Protein AF-A0A9D8P2P9-F1 (afdb_monomer)

Radius of gyration: 16.68 Å; Cα contacts (8 Å, |Δi|>4): 54; chains: 1; bounding box: 43×27×41 Å

Secondary structure (DSSP, 8-state):
---HHHHHHHSSS----SSSPEEEPPPPTTT-PPPEEETTT----SHHHHT-TT----PPP-------GGGG--

Solvent-accessible surface area (backbone atoms only — not comparable to full-atom values): 5149 Å² total; per-residue (Å²): 140,74,57,71,74,59,45,31,67,69,39,97,66,64,59,81,62,81,86,58,72,73,48,69,39,72,62,36,93,90,74,63,49,65,54,75,48,52,64,95,77,53,80,82,78,50,58,71,30,78,68,36,92,80,62,74,46,76,81,80,90,75,92,74,88,77,86,49,76,80,76,64,78,118

Foldseek 3Di:
DDDPVVVQCPPPHRDPDPVFDKDWFQQQPPPRDIDIDGPVPDPLPQCCQVVDPRNRDGRDDDDDPDDDPVNVPD

Mean predicted aligned error: 6.05 Å

pLDDT: mean 89.67, std 6.76, range [54.81, 95.44]

Structure (mmCIF, N/CA/C/O backbone):
data_AF-A0A9D8P2P9-F1
#
_entry.id   AF-A0A9D8P2P9-F1
#
loop_
_atom_site.group_PDB
_atom_site.id
_atom_site.type_symbol
_atom_site.label_atom_id
_atom_site.label_alt_id
_atom_site.label_comp_id
_atom_site.label_asym_id
_atom_site.label_entity_id
_atom_site.label_seq_id
_atom_site.pdbx_PDB_ins_code
_atom_site.Cartn_x
_atom_site.Cartn_y
_atom_site.Cartn_z
_atom_site.occupancy
_atom_site.B_iso_or_equiv
_atom_site.auth_seq_id
_atom_site.auth_comp_id
_atom_site.auth_asym_id
_atom_site.auth_atom_id
_atom_site.pdbx_PDB_model_num
ATOM 1 N N . GLU A 1 1 ? -14.827 -5.759 8.734 1.00 54.81 1 GLU A N 1
ATOM 2 C CA . GLU A 1 1 ? -14.948 -7.123 9.274 1.00 54.81 1 GLU A CA 1
ATOM 3 C C . GLU A 1 1 ? -15.576 -7.999 8.204 1.00 54.81 1 GLU A C 1
ATOM 5 O O . GLU A 1 1 ? -16.336 -7.468 7.388 1.00 54.81 1 GLU A O 1
ATOM 10 N N . GLY A 1 2 ? -15.145 -9.253 8.150 1.00 75.00 2 GLY A N 1
ATOM 11 C CA . GLY A 1 2 ? -15.341 -10.187 7.039 1.00 75.00 2 GLY A CA 1
ATOM 12 C C . GLY A 1 2 ? -14.047 -10.969 6.806 1.00 75.00 2 GLY A C 1
ATOM 13 O O . GLY A 1 2 ? -12.964 -10.450 7.102 1.00 75.00 2 GLY A O 1
ATOM 14 N N . ASP A 1 3 ? -14.156 -12.209 6.339 1.00 89.88 3 ASP A N 1
ATOM 15 C CA . ASP A 1 3 ? -12.990 -12.972 5.893 1.00 89.88 3 ASP A CA 1
ATOM 16 C C . ASP A 1 3 ? -12.389 -12.352 4.614 1.00 89.88 3 ASP A C 1
ATOM 18 O O . ASP A 1 3 ? -12.925 -11.402 4.033 1.00 89.88 3 ASP A O 1
ATOM 22 N N . GLU A 1 4 ? -11.233 -12.849 4.176 1.00 90.12 4 GLU A N 1
ATOM 23 C CA . GLU A 1 4 ? -10.585 -12.313 2.976 1.00 90.12 4 GLU A CA 1
ATOM 24 C C . GLU A 1 4 ? -11.445 -12.504 1.712 1.00 90.12 4 GLU A C 1
ATOM 26 O O . GLU A 1 4 ? -11.455 -11.635 0.838 1.00 90.12 4 GLU A O 1
ATOM 31 N N . ALA A 1 5 ? -12.196 -13.605 1.619 1.00 91.44 5 ALA A N 1
ATOM 32 C CA . ALA A 1 5 ? -13.030 -13.902 0.458 1.00 91.44 5 ALA A CA 1
ATOM 33 C C . ALA A 1 5 ? -14.160 -12.872 0.302 1.00 91.44 5 ALA A C 1
ATOM 35 O O . ALA A 1 5 ? -14.392 -12.367 -0.798 1.00 91.44 5 ALA A O 1
ATOM 36 N N . GLU A 1 6 ? -14.808 -12.497 1.402 1.00 92.56 6 GLU A N 1
ATOM 37 C CA . GLU A 1 6 ? -15.831 -11.454 1.434 1.00 92.56 6 GLU A CA 1
ATOM 38 C C . GLU A 1 6 ? -15.228 -10.060 1.200 1.00 92.56 6 GLU A C 1
ATOM 40 O O . GLU A 1 6 ? -15.816 -9.208 0.525 1.00 92.56 6 GLU A O 1
ATOM 45 N N . LEU A 1 7 ? -14.027 -9.809 1.734 1.00 91.75 7 LEU A N 1
ATOM 46 C CA . LEU A 1 7 ? -13.330 -8.543 1.529 1.00 91.75 7 LEU A CA 1
ATOM 47 C C . LEU A 1 7 ? -13.070 -8.293 0.038 1.00 91.75 7 LEU A C 1
ATOM 49 O O . LEU A 1 7 ? -13.367 -7.201 -0.453 1.00 91.75 7 LEU A O 1
ATOM 53 N N . ARG A 1 8 ? -12.585 -9.308 -0.687 1.00 93.62 8 ARG A N 1
ATOM 54 C CA . ARG A 1 8 ? -12.245 -9.235 -2.120 1.00 93.62 8 ARG A CA 1
ATOM 55 C C . ARG A 1 8 ? -13.411 -8.789 -3.000 1.00 93.62 8 ARG A C 1
ATOM 57 O O . ARG A 1 8 ? -13.182 -8.080 -3.978 1.00 93.62 8 ARG A O 1
ATOM 64 N N . THR A 1 9 ? -14.649 -9.143 -2.652 1.00 93.44 9 THR A N 1
ATOM 65 C CA . THR A 1 9 ? -15.842 -8.765 -3.430 1.00 93.44 9 THR A CA 1
ATOM 66 C C . THR A 1 9 ? -16.372 -7.373 -3.091 1.00 93.44 9 THR A C 1
ATOM 68 O O . THR A 1 9 ? -17.105 -6.786 -3.884 1.00 93.44 9 THR A O 1
ATOM 71 N N . ARG A 1 10 ? -16.034 -6.842 -1.909 1.00 92.12 10 ARG A N 1
ATOM 72 C CA . ARG A 1 10 ? -16.528 -5.552 -1.392 1.00 92.12 10 ARG A CA 1
ATOM 73 C C . ARG A 1 10 ? -15.584 -4.378 -1.658 1.00 92.12 10 ARG A C 1
ATOM 75 O O . ARG A 1 10 ? -15.967 -3.229 -1.421 1.00 92.12 10 ARG A O 1
ATOM 82 N N . LEU A 1 11 ? -14.355 -4.643 -2.106 1.00 90.75 11 LEU A N 1
ATOM 83 C CA . LEU A 1 11 ? -13.429 -3.605 -2.558 1.00 90.75 11 LEU A CA 1
ATOM 84 C C . LEU A 1 11 ? -14.029 -2.815 -3.729 1.00 90.75 11 LEU A C 1
ATOM 86 O O . LEU A 1 11 ? -14.868 -3.305 -4.480 1.00 90.75 11 LEU A O 1
ATOM 90 N N . LYS A 1 12 ? -13.580 -1.566 -3.897 1.00 90.81 12 LYS A N 1
ATOM 91 C CA . LYS A 1 12 ? -14.104 -0.682 -4.950 1.00 90.81 12 LYS A CA 1
ATOM 92 C C . LYS A 1 12 ? -13.871 -1.242 -6.359 1.00 90.81 12 LYS A C 1
ATOM 94 O O . LYS A 1 12 ? -14.692 -1.016 -7.241 1.00 90.81 12 LYS A O 1
ATOM 99 N N . ALA A 1 13 ? -12.771 -1.966 -6.539 1.00 91.44 13 ALA A N 1
ATOM 100 C CA . ALA A 1 13 ? -12.551 -2.880 -7.647 1.00 91.44 13 ALA A CA 1
ATOM 101 C C . ALA A 1 13 ? -12.454 -4.299 -7.055 1.00 91.44 13 ALA A C 1
ATOM 103 O O . ALA A 1 13 ? -11.666 -4.480 -6.124 1.00 91.44 13 ALA A O 1
ATOM 104 N N . PRO A 1 14 ? -13.245 -5.277 -7.527 1.00 92.75 14 PRO A N 1
ATOM 105 C CA . PRO A 1 14 ? -13.164 -6.644 -7.023 1.00 92.75 14 PRO A CA 1
ATOM 106 C C . PRO A 1 14 ? -11.801 -7.291 -7.310 1.00 92.75 14 PRO A C 1
ATOM 108 O O . PRO A 1 14 ? -11.337 -7.273 -8.450 1.00 92.75 14 PRO A O 1
ATOM 111 N N . ALA A 1 15 ? -11.191 -7.906 -6.296 1.00 94.94 15 ALA A N 1
ATOM 112 C CA . ALA A 1 15 ? -9.884 -8.559 -6.407 1.00 94.94 15 ALA A CA 1
ATOM 113 C C . ALA A 1 15 ? -10.032 -10.034 -6.828 1.00 94.94 15 ALA A C 1
ATOM 115 O O . ALA A 1 15 ? -10.206 -10.924 -5.989 1.00 94.94 15 ALA A O 1
ATOM 116 N N . LEU A 1 16 ? -9.979 -10.290 -8.139 1.00 94.38 16 LEU A N 1
ATOM 117 C CA . LEU A 1 16 ? -10.231 -11.611 -8.740 1.00 94.38 16 LEU A C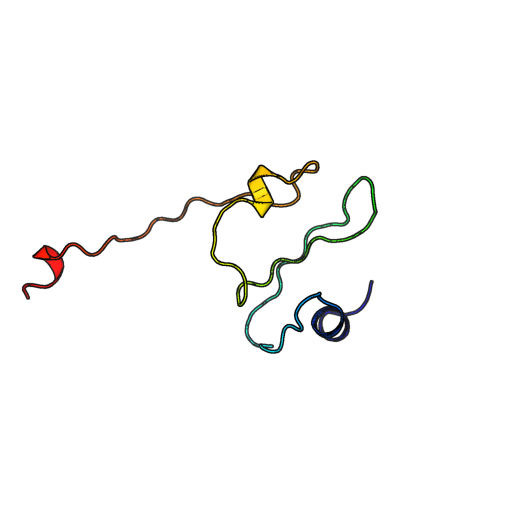A 1
ATOM 118 C C . LEU A 1 16 ? -9.054 -12.590 -8.609 1.00 94.38 16 LEU A C 1
ATOM 120 O O . LEU A 1 16 ? -9.248 -13.805 -8.636 1.00 94.38 16 LEU A O 1
ATOM 124 N N . ASN A 1 17 ? -7.833 -12.077 -8.481 1.00 94.69 17 ASN A N 1
ATOM 125 C CA . ASN A 1 17 ? -6.638 -12.900 -8.389 1.00 94.69 17 ASN A CA 1
ATOM 126 C C . ASN A 1 17 ? -6.417 -13.391 -6.956 1.00 94.69 17 ASN A C 1
ATOM 128 O O . ASN A 1 17 ? -5.908 -12.672 -6.098 1.00 94.69 17 ASN A O 1
ATOM 132 N N . VAL A 1 18 ? -6.782 -14.643 -6.700 1.00 93.38 18 VAL A N 1
ATOM 133 C CA . VAL A 1 18 ? -6.628 -15.283 -5.383 1.00 93.38 18 VAL A CA 1
ATOM 134 C C . VAL A 1 18 ? -5.187 -15.678 -5.051 1.00 93.38 18 VAL A C 1
ATOM 136 O O . VAL A 1 18 ? -4.892 -15.972 -3.899 1.00 93.38 18 VAL A O 1
ATOM 139 N N . THR A 1 19 ? -4.291 -15.701 -6.042 1.00 95.44 19 THR A N 1
ATOM 140 C CA . THR A 1 19 ? -2.874 -16.039 -5.819 1.00 95.44 19 THR A CA 1
ATOM 141 C C . THR A 1 19 ? -2.066 -14.848 -5.315 1.00 95.44 19 THR A C 1
ATOM 143 O O . THR A 1 19 ? -1.075 -15.033 -4.613 1.00 95.44 19 THR A O 1
ATOM 146 N N . GLN A 1 20 ? -2.514 -13.630 -5.630 1.00 93.94 20 GLN A N 1
ATOM 147 C CA . GLN A 1 20 ? -1.955 -12.399 -5.092 1.00 93.94 20 GLN A CA 1
ATOM 148 C C . GLN A 1 20 ? -2.528 -12.139 -3.698 1.00 93.94 20 GLN A C 1
ATOM 150 O O . GLN A 1 20 ? -3.747 -12.131 -3.506 1.00 93.94 20 GLN A O 1
ATOM 155 N N . ALA A 1 21 ? -1.655 -11.894 -2.723 1.00 93.62 21 ALA A N 1
ATOM 156 C CA . ALA A 1 21 ? -2.076 -11.544 -1.373 1.00 93.62 21 ALA A CA 1
ATOM 157 C C . ALA A 1 21 ? -2.616 -10.106 -1.312 1.00 93.62 21 ALA A C 1
ATOM 159 O O . ALA A 1 21 ? -2.051 -9.190 -1.911 1.00 93.62 21 ALA A O 1
ATOM 160 N N . LEU A 1 22 ? -3.674 -9.896 -0.526 1.00 94.19 22 LEU A N 1
ATOM 161 C CA . LEU A 1 22 ? -4.102 -8.555 -0.134 1.00 94.19 22 LEU A CA 1
ATOM 162 C C . LEU A 1 22 ? -3.344 -8.123 1.119 1.00 94.19 22 LEU A C 1
ATOM 164 O O . LEU A 1 22 ? -3.360 -8.810 2.140 1.00 94.19 22 LEU A O 1
ATOM 168 N N . TYR A 1 23 ? -2.727 -6.946 1.075 1.00 92.88 23 TYR A N 1
ATOM 169 C CA . TYR A 1 23 ? -2.079 -6.377 2.249 1.00 92.88 23 TYR A CA 1
ATOM 170 C C . TYR A 1 23 ? -3.094 -5.547 3.030 1.00 92.88 23 TYR A C 1
ATOM 172 O O . TYR A 1 23 ? -3.648 -4.572 2.518 1.00 92.88 23 TYR A O 1
ATOM 180 N N . VAL A 1 24 ? -3.337 -5.923 4.283 1.00 93.69 24 VAL A N 1
ATOM 181 C CA . VAL A 1 24 ? -4.354 -5.298 5.136 1.00 93.69 24 VAL A CA 1
ATOM 182 C C . VAL A 1 24 ? -3.680 -4.616 6.321 1.00 93.69 24 VA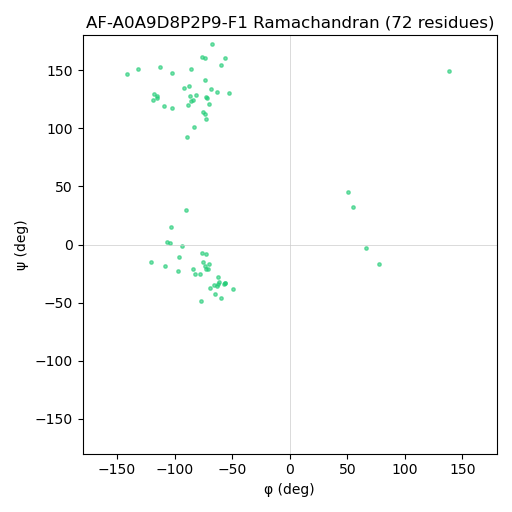L A C 1
ATOM 184 O O . VAL A 1 24 ? -2.884 -5.228 7.031 1.00 93.69 24 VAL A O 1
ATOM 187 N N . SER A 1 25 ? -3.989 -3.337 6.538 1.00 93.12 25 SER A N 1
ATOM 188 C CA . SER A 1 25 ? -3.475 -2.598 7.690 1.00 93.12 25 SER A CA 1
ATOM 189 C C . SER A 1 25 ? -4.178 -3.038 8.978 1.00 93.12 25 SER A C 1
ATOM 191 O O . SER A 1 25 ? -5.327 -3.489 8.936 1.00 93.12 25 SER A O 1
ATOM 193 N N . PRO A 1 26 ? -3.583 -2.779 10.152 1.00 91.88 26 PRO A N 1
ATOM 194 C CA . PRO A 1 26 ? -4.344 -2.754 11.394 1.00 91.88 26 PRO A CA 1
ATOM 195 C C . PRO A 1 26 ? -5.519 -1.756 11.315 1.00 91.88 26 PRO A C 1
ATOM 197 O O . PRO A 1 26 ? -5.489 -0.834 10.484 1.00 91.88 26 PRO A O 1
ATOM 200 N N . PRO A 1 27 ? -6.537 -1.892 12.185 1.00 93.12 27 PRO A N 1
ATOM 201 C CA . PRO A 1 27 ? -7.617 -0.918 12.291 1.00 93.12 27 PRO A CA 1
ATOM 202 C C . PRO A 1 27 ? -7.087 0.505 12.503 1.00 93.12 27 PRO A C 1
ATOM 204 O O . PRO A 1 27 ? -6.252 0.765 13.373 1.00 93.12 27 PRO A O 1
ATOM 207 N N . LEU A 1 28 ? -7.580 1.446 11.702 1.00 93.56 28 LEU A N 1
ATOM 208 C CA . LEU A 1 28 ? -7.186 2.846 11.768 1.00 93.56 28 LEU A CA 1
ATOM 209 C C . LEU A 1 28 ? -7.685 3.492 13.062 1.00 93.56 28 LEU A C 1
ATOM 211 O O . LEU A 1 28 ? -8.871 3.416 13.383 1.00 93.56 28 LEU A O 1
ATOM 215 N N . LYS A 1 29 ? -6.800 4.238 13.733 1.00 90.06 29 LYS A N 1
ATOM 216 C CA . LYS A 1 29 ? -7.038 4.847 15.056 1.00 90.06 29 LYS A CA 1
ATOM 217 C C . LYS A 1 29 ? -8.354 5.632 15.177 1.00 90.06 29 LYS A C 1
ATOM 219 O O . LYS A 1 29 ? -8.985 5.578 16.222 1.00 90.06 29 LYS A O 1
ATOM 224 N N . PHE A 1 30 ? -8.765 6.359 14.133 1.00 91.06 30 PHE A N 1
ATOM 225 C CA . PHE A 1 30 ? -9.927 7.262 14.189 1.00 91.06 30 PHE A CA 1
ATOM 226 C C . PHE A 1 30 ? -11.232 6.671 13.648 1.00 91.06 30 PHE A C 1
ATOM 228 O O . PHE A 1 30 ? -12.301 7.172 13.976 1.00 91.06 30 PHE A O 1
ATOM 235 N N . THR A 1 31 ? -11.169 5.653 12.785 1.00 92.44 31 THR A N 1
ATOM 236 C CA . THR A 1 31 ? -12.365 5.127 12.095 1.00 92.44 31 THR A CA 1
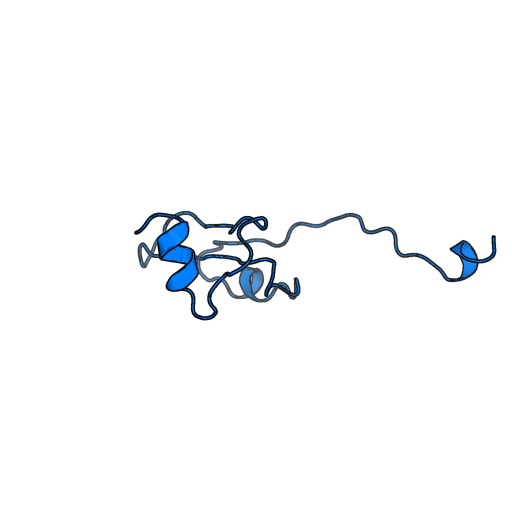ATOM 237 C C . THR A 1 31 ? -12.632 3.654 12.374 1.00 92.44 31 THR A C 1
ATOM 239 O O . THR A 1 31 ? -13.705 3.170 12.025 1.00 92.44 31 THR A O 1
ATOM 242 N N . GLY A 1 32 ? -11.659 2.920 12.923 1.00 91.50 32 GLY A N 1
ATOM 243 C CA . GLY A 1 32 ? -11.723 1.466 13.096 1.00 91.50 32 GLY A CA 1
ATOM 244 C C . GLY A 1 32 ? -11.728 0.668 11.785 1.00 91.50 32 GLY A C 1
ATOM 245 O O . GLY A 1 32 ? -11.713 -0.558 11.816 1.00 91.50 32 GLY A O 1
ATOM 246 N N . ARG A 1 33 ? -11.735 1.331 10.620 1.00 90.88 33 ARG A N 1
ATOM 247 C CA . ARG A 1 33 ? -11.665 0.675 9.306 1.00 90.88 33 ARG A CA 1
ATOM 248 C C . ARG A 1 33 ? -1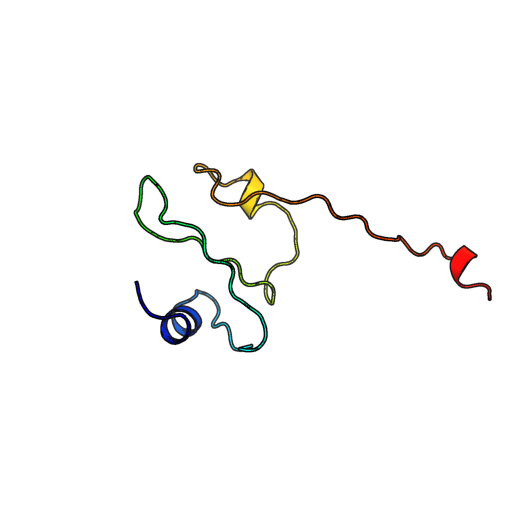0.242 0.207 9.026 1.00 90.88 33 ARG A C 1
ATOM 250 O O . ARG A 1 33 ? -9.301 0.719 9.619 1.00 90.88 33 ARG A O 1
ATOM 257 N N . VAL A 1 34 ? -10.084 -0.720 8.091 1.00 91.94 34 VAL A N 1
ATOM 258 C CA . VAL A 1 34 ? -8.772 -1.137 7.581 1.00 91.94 34 VAL A CA 1
ATOM 259 C C . VAL A 1 34 ? -8.511 -0.496 6.225 1.00 91.94 34 VAL A C 1
ATOM 261 O O . VAL A 1 34 ? -9.439 -0.269 5.445 1.00 91.94 34 VAL A O 1
ATOM 264 N N . MET A 1 35 ? -7.247 -0.209 5.946 1.00 92.31 35 MET A N 1
ATOM 265 C CA . MET A 1 35 ? -6.786 0.095 4.599 1.00 92.31 35 MET A CA 1
ATOM 266 C C . MET A 1 35 ? -6.329 -1.203 3.946 1.00 92.31 35 MET A C 1
ATOM 268 O O . MET A 1 35 ? -5.606 -1.982 4.562 1.00 92.31 35 MET A O 1
ATOM 272 N N . VAL A 1 36 ? -6.731 -1.413 2.699 1.00 93.50 36 VAL A N 1
ATOM 273 C CA . VAL A 1 36 ? -6.369 -2.599 1.921 1.00 93.50 36 VAL A CA 1
ATOM 274 C C . VAL A 1 36 ? -5.577 -2.147 0.710 1.00 93.50 36 VAL A C 1
ATOM 276 O O . VAL A 1 36 ? -6.009 -1.243 -0.009 1.00 93.50 36 VAL A O 1
ATOM 279 N N . LYS A 1 37 ? -4.420 -2.764 0.501 1.00 93.06 37 LYS A N 1
ATOM 280 C CA . LYS A 1 37 ? -3.591 -2.584 -0.681 1.00 93.06 37 LYS A CA 1
ATOM 281 C C . LYS A 1 37 ? -3.655 -3.861 -1.513 1.00 93.06 37 LYS A C 1
ATOM 283 O O . LYS A 1 37 ? -3.272 -4.933 -1.051 1.00 93.06 37 LYS A O 1
ATOM 288 N N . ASP A 1 38 ? -4.145 -3.699 -2.733 1.00 95.06 38 ASP A N 1
ATOM 289 C CA . ASP A 1 38 ? -4.178 -4.722 -3.772 1.00 95.06 38 ASP A CA 1
ATOM 290 C C . ASP A 1 38 ? -3.053 -4.437 -4.777 1.00 95.06 38 ASP A C 1
ATOM 292 O O . ASP A 1 38 ? -3.032 -3.363 -5.386 1.00 95.06 38 ASP A O 1
ATOM 296 N N . GLU A 1 39 ? -2.099 -5.359 -4.907 1.00 92.94 39 GLU A N 1
ATOM 297 C CA . GLU A 1 39 ? -0.948 -5.211 -5.810 1.00 92.94 39 GLU A CA 1
ATOM 298 C C . GLU A 1 39 ? -1.318 -5.376 -7.288 1.00 92.94 39 GLU A C 1
ATOM 300 O O . GLU A 1 39 ? -0.593 -4.870 -8.138 1.00 92.94 39 GLU A O 1
ATOM 305 N N . ASP A 1 40 ? -2.461 -5.982 -7.625 1.00 93.88 40 ASP A N 1
ATOM 306 C CA . ASP A 1 40 ? -2.881 -6.089 -9.031 1.00 93.88 40 ASP A CA 1
ATOM 307 C C . ASP A 1 40 ? -3.325 -4.734 -9.608 1.00 93.88 40 ASP A C 1
ATOM 309 O O . ASP A 1 40 ? -3.311 -4.520 -10.821 1.00 93.88 40 ASP A O 1
ATOM 313 N N . VAL A 1 41 ? -3.697 -3.795 -8.732 1.00 93.12 41 VAL A N 1
ATOM 314 C CA . VAL A 1 41 ? -4.087 -2.422 -9.092 1.00 93.12 41 VAL A CA 1
ATOM 315 C C . VAL A 1 41 ? -3.018 -1.402 -8.675 1.00 93.12 41 VAL A C 1
ATOM 317 O O . VAL A 1 41 ? -3.001 -0.269 -9.167 1.00 93.12 41 VAL A O 1
ATOM 320 N N . CYS A 1 42 ? -2.114 -1.759 -7.759 1.00 92.69 42 CYS A N 1
ATOM 321 C CA . CYS A 1 42 ? -1.078 -0.852 -7.286 1.00 92.69 42 CYS A CA 1
ATOM 322 C C . CYS A 1 42 ? -0.015 -0.615 -8.366 1.00 92.69 42 CYS A C 1
ATOM 324 O O . CYS A 1 42 ? 0.625 -1.534 -8.851 1.00 92.69 42 CYS A O 1
ATOM 326 N N . VAL A 1 43 ? 0.243 0.653 -8.684 1.00 92.94 43 VAL A N 1
ATOM 327 C CA . VAL A 1 43 ? 1.326 1.054 -9.605 1.00 92.94 43 VAL A CA 1
ATOM 328 C C . VAL A 1 43 ? 2.551 1.609 -8.871 1.00 92.94 43 VAL A C 1
ATOM 330 O O . VAL A 1 43 ? 3.385 2.286 -9.463 1.00 92.94 43 VAL A O 1
ATOM 333 N N . HIS A 1 44 ? 2.634 1.389 -7.556 1.00 90.94 44 HIS A N 1
ATOM 334 C CA . HIS A 1 44 ? 3.731 1.850 -6.697 1.00 90.94 44 HIS A CA 1
ATOM 335 C C . HIS A 1 44 ? 4.021 3.364 -6.741 1.00 90.94 44 HIS A C 1
ATOM 337 O O . HIS A 1 44 ? 5.148 3.795 -6.516 1.00 90.94 44 HIS A O 1
ATOM 343 N N . CYS A 1 45 ? 2.999 4.199 -6.956 1.00 93.06 45 CYS A N 1
ATOM 344 C CA . CYS A 1 45 ? 3.160 5.656 -7.054 1.00 93.06 45 CYS A CA 1
ATO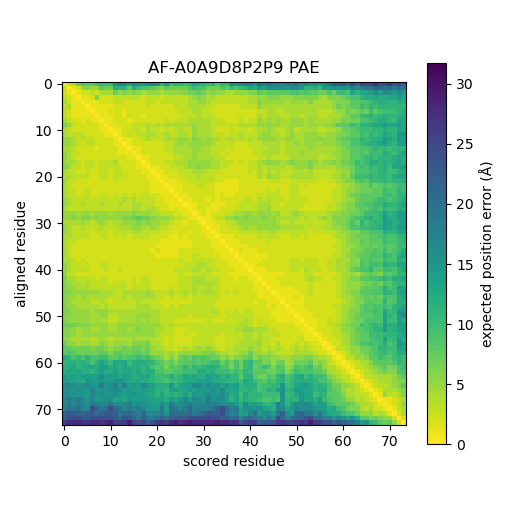M 345 C C . CYS A 1 45 ? 3.448 6.380 -5.725 1.00 93.06 45 CYS A C 1
ATOM 347 O O . CYS A 1 45 ? 3.670 7.584 -5.731 1.00 93.06 45 CYS A O 1
ATOM 349 N N . GLY A 1 46 ? 3.377 5.700 -4.577 1.00 90.75 46 GLY A N 1
ATOM 350 C CA . GLY A 1 46 ? 3.673 6.287 -3.263 1.00 90.75 46 GLY A CA 1
ATOM 351 C C . GLY A 1 46 ? 2.587 7.184 -2.654 1.00 90.75 46 GLY A C 1
ATOM 352 O O . GLY A 1 46 ? 2.567 7.351 -1.436 1.00 90.75 46 GLY A O 1
ATOM 353 N N . LEU A 1 47 ? 1.609 7.666 -3.431 1.00 92.69 47 LEU A N 1
ATOM 354 C CA . LEU A 1 47 ? 0.582 8.603 -2.941 1.00 92.69 47 LEU A CA 1
ATOM 355 C C . LEU A 1 47 ? -0.207 8.084 -1.729 1.00 92.69 47 LEU A C 1
ATOM 357 O O . LEU A 1 47 ? -0.632 8.874 -0.888 1.00 92.69 47 LEU A O 1
ATOM 361 N N . CYS A 1 48 ? -0.428 6.770 -1.646 1.00 92.38 48 CYS A N 1
ATOM 362 C CA . CYS A 1 48 ? -1.141 6.169 -0.519 1.00 92.38 48 CYS A CA 1
ATOM 363 C C . CYS A 1 48 ? -0.363 6.304 0.795 1.00 92.38 48 CYS A C 1
ATOM 365 O O . CYS A 1 48 ? -0.992 6.492 1.829 1.00 92.38 48 CYS A O 1
ATOM 367 N N . ALA A 1 49 ? 0.969 6.229 0.757 1.00 93.38 49 ALA A N 1
ATOM 368 C CA . ALA A 1 49 ? 1.817 6.432 1.928 1.00 93.38 49 ALA A CA 1
ATOM 369 C C . ALA A 1 49 ? 1.933 7.927 2.260 1.00 93.38 49 ALA A C 1
ATOM 371 O O . ALA A 1 49 ? 1.662 8.332 3.387 1.00 93.38 49 ALA A O 1
ATOM 372 N N . GLU A 1 50 ? 2.225 8.764 1.258 1.00 92.88 50 GLU A N 1
ATOM 373 C CA . GLU A 1 50 ? 2.453 10.205 1.450 1.00 92.88 50 GLU A CA 1
ATOM 374 C C . GLU A 1 50 ? 1.224 10.957 1.967 1.00 92.88 50 GLU A C 1
ATOM 376 O O . GLU A 1 50 ? 1.344 11.900 2.747 1.00 92.88 50 GLU A O 1
ATOM 381 N N . ARG A 1 51 ? 0.024 10.559 1.531 1.00 92.75 51 ARG A N 1
ATOM 382 C CA . ARG A 1 51 ? -1.225 11.232 1.914 1.00 92.75 51 ARG A CA 1
ATOM 383 C C . ARG A 1 51 ? -1.906 10.602 3.121 1.00 92.75 51 ARG A C 1
ATOM 385 O O . ARG A 1 51 ? -2.973 11.080 3.504 1.00 92.75 5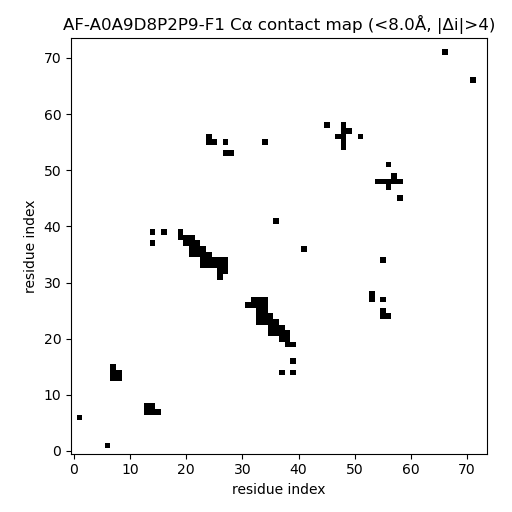1 ARG A O 1
ATOM 392 N N . CYS A 1 52 ? -1.362 9.529 3.699 1.00 92.44 52 CYS A N 1
ATOM 393 C CA . CYS A 1 52 ? -2.029 8.843 4.798 1.00 92.44 52 CYS A CA 1
ATOM 394 C C . CYS A 1 52 ? -1.933 9.665 6.096 1.00 92.44 52 CYS A C 1
ATOM 396 O O . CYS A 1 52 ? -0.856 9.734 6.687 1.00 92.44 52 CYS A O 1
ATOM 398 N N . PRO A 1 53 ? -3.044 10.214 6.626 1.00 92.06 53 PRO A N 1
ATOM 399 C CA . PRO A 1 53 ? -3.003 11.030 7.842 1.00 92.06 53 PRO A CA 1
ATOM 400 C C . PRO A 1 53 ? -2.696 10.207 9.103 1.00 92.06 53 PRO A C 1
ATOM 402 O O . PRO A 1 53 ? -2.357 10.761 10.144 1.00 92.06 53 PRO A O 1
ATOM 405 N N . THR A 1 54 ? -2.841 8.881 9.034 1.00 92.44 54 THR A N 1
ATOM 406 C CA . THR A 1 54 ? -2.614 7.957 10.153 1.00 92.44 54 THR A CA 1
ATOM 407 C C . THR A 1 54 ? -1.329 7.147 10.017 1.00 92.44 54 THR A C 1
ATOM 409 O O . THR A 1 54 ? -1.102 6.282 10.860 1.00 92.44 54 THR A O 1
ATOM 412 N N . ALA A 1 55 ? -0.536 7.377 8.962 1.00 90.81 55 ALA A N 1
ATOM 413 C CA . ALA A 1 55 ? 0.654 6.587 8.638 1.00 90.81 55 ALA A CA 1
ATOM 414 C C . ALA A 1 55 ? 0.387 5.064 8.615 1.00 90.81 55 ALA A C 1
ATOM 416 O O . ALA A 1 55 ? 1.129 4.274 9.188 1.00 90.81 55 ALA A O 1
ATOM 417 N N . ALA A 1 56 ? -0.717 4.644 7.986 1.00 93.44 56 ALA A N 1
ATOM 418 C CA . ALA A 1 56 ? -1.102 3.230 7.904 1.00 93.44 56 ALA A CA 1
ATOM 419 C C . ALA A 1 56 ? -0.223 2.412 6.945 1.00 93.44 56 ALA A C 1
ATOM 421 O O . ALA A 1 56 ? -0.181 1.190 7.049 1.00 93.44 56 ALA A O 1
ATOM 422 N N . TRP A 1 57 ? 0.448 3.089 6.012 1.00 90.44 57 TRP A N 1
ATOM 423 C CA . TRP A 1 57 ? 1.323 2.498 5.007 1.00 90.44 57 TRP A CA 1
ATOM 424 C C . TRP A 1 57 ? 2.541 3.387 4.802 1.00 90.44 57 TRP A C 1
ATOM 426 O O . TRP A 1 57 ? 2.423 4.611 4.856 1.00 90.44 57 TRP A O 1
ATOM 436 N N . ASP A 1 58 ? 3.676 2.757 4.513 1.00 89.19 58 ASP A N 1
ATOM 437 C CA . ASP A 1 58 ? 4.933 3.414 4.167 1.00 89.19 58 ASP A CA 1
ATOM 438 C C . ASP A 1 58 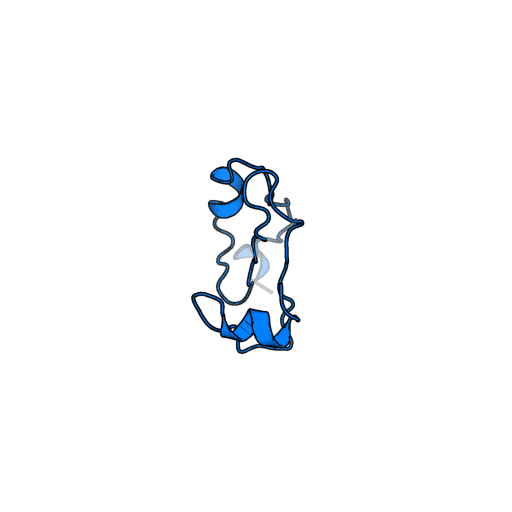? 5.533 2.768 2.909 1.00 89.19 58 ASP A C 1
ATOM 440 O O . ASP A 1 58 ? 5.310 1.582 2.638 1.00 89.19 58 ASP A O 1
ATOM 444 N N . MET A 1 59 ? 6.286 3.544 2.130 1.00 86.25 59 MET A N 1
ATOM 445 C CA . MET A 1 59 ? 6.996 3.036 0.957 1.00 86.25 59 MET A CA 1
ATOM 446 C C . MET A 1 59 ? 8.353 2.476 1.373 1.00 86.25 59 MET A C 1
ATOM 448 O O . MET A 1 59 ? 9.192 3.177 1.931 1.00 86.25 59 MET A O 1
ATOM 452 N N . GLN A 1 60 ? 8.597 1.207 1.054 1.00 82.06 60 GLN A N 1
ATOM 453 C CA . GLN A 1 60 ? 9.888 0.577 1.313 1.00 82.06 60 GLN A CA 1
ATOM 454 C C . GLN A 1 60 ? 10.843 0.804 0.140 1.00 82.06 60 GLN A C 1
ATOM 456 O O . GLN A 1 60 ? 10.464 0.661 -1.023 1.00 82.06 60 GLN A O 1
ATOM 461 N N . LYS A 1 61 ? 12.103 1.137 0.444 1.00 80.44 61 LYS A N 1
ATOM 462 C CA . LYS A 1 61 ? 13.162 1.193 -0.568 1.00 80.44 61 LYS A CA 1
ATOM 463 C C . LYS A 1 61 ? 13.537 -0.227 -0.975 1.00 80.44 61 LYS A C 1
ATOM 465 O O . LYS A 1 61 ? 13.899 -1.035 -0.124 1.00 80.44 61 LYS A O 1
ATOM 470 N N . SER 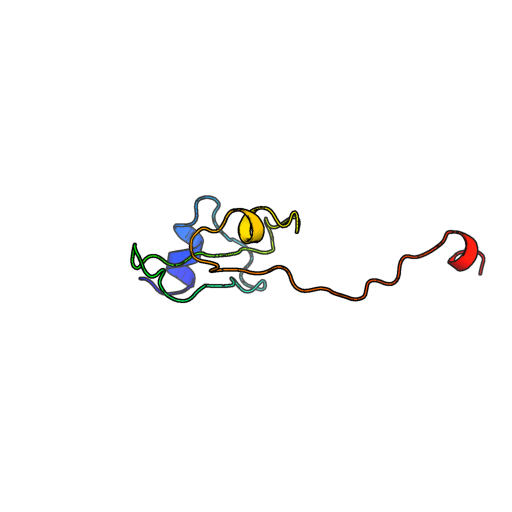A 1 62 ? 13.505 -0.506 -2.270 1.00 78.50 62 SER A N 1
ATOM 471 C CA . SER A 1 62 ? 14.042 -1.735 -2.846 1.00 78.50 62 SER A CA 1
ATOM 472 C C . SER A 1 62 ? 15.256 -1.423 -3.714 1.00 78.50 62 SER A C 1
ATOM 474 O O . SER A 1 62 ? 15.409 -0.323 -4.248 1.00 78.50 62 SER A O 1
ATOM 476 N N . TRP A 1 63 ? 16.150 -2.400 -3.833 1.00 85.25 63 TRP A N 1
ATOM 477 C CA . TRP A 1 63 ? 17.205 -2.357 -4.832 1.00 85.25 63 TRP A CA 1
ATOM 478 C C . TRP A 1 63 ? 16.614 -2.887 -6.140 1.00 85.25 63 TRP A C 1
ATOM 480 O O . TRP A 1 63 ? 16.060 -3.983 -6.186 1.00 85.25 63 TRP A O 1
ATOM 490 N N . VAL A 1 64 ? 16.702 -2.095 -7.203 1.00 83.00 64 VAL A N 1
ATOM 491 C CA . VAL A 1 64 ? 16.324 -2.523 -8.550 1.00 83.00 64 VAL A CA 1
ATOM 492 C C . VAL A 1 64 ? 17.572 -2.431 -9.404 1.00 83.00 64 VAL A C 1
ATOM 494 O O . VAL A 1 64 ? 18.203 -1.376 -9.478 1.00 83.00 64 VAL A O 1
ATOM 497 N N . LYS A 1 65 ? 17.951 -3.540 -10.043 1.00 85.00 65 LYS A N 1
ATOM 498 C CA . LYS A 1 65 ? 18.993 -3.502 -11.066 1.00 85.00 65 LYS A CA 1
ATOM 499 C C . LYS A 1 65 ? 18.394 -2.833 -12.295 1.00 85.00 65 LYS A C 1
ATOM 501 O O . LYS A 1 65 ? 17.552 -3.4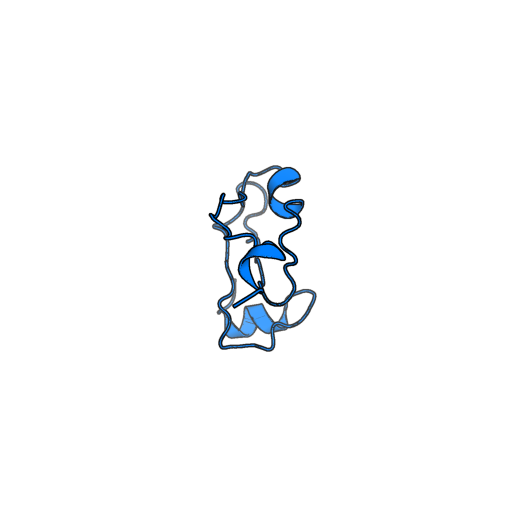26 -12.962 1.00 85.00 65 LYS A O 1
ATOM 506 N N . TRP A 1 66 ? 18.813 -1.604 -12.573 1.00 86.31 66 TRP A N 1
ATOM 507 C CA . TRP A 1 66 ? 18.455 -0.937 -13.815 1.00 86.31 66 TRP A CA 1
ATOM 508 C C . TRP A 1 66 ? 19.291 -1.540 -14.949 1.00 86.31 66 TRP A C 1
ATOM 510 O O . TRP A 1 66 ? 20.516 -1.413 -14.907 1.00 86.31 66 TRP A O 1
ATOM 520 N N . PRO A 1 67 ? 18.686 -2.232 -15.929 1.00 85.94 67 PRO A N 1
ATOM 521 C CA . PRO A 1 67 ? 19.438 -2.734 -17.065 1.00 85.94 67 PRO A CA 1
ATOM 522 C C . PRO A 1 67 ? 19.865 -1.544 -17.927 1.00 85.94 67 PRO A C 1
ATOM 524 O O . PRO A 1 67 ? 19.029 -0.773 -18.406 1.00 85.94 67 PRO A O 1
ATOM 527 N N . HIS A 1 68 ? 21.165 -1.366 -18.125 1.00 86.75 68 HIS A N 1
ATOM 528 C CA . HIS A 1 68 ? 21.664 -0.416 -19.107 1.00 86.75 68 HIS A CA 1
ATOM 529 C C . HIS A 1 68 ? 21.728 -1.081 -20.483 1.00 86.75 68 HIS A C 1
ATOM 531 O O . HIS A 1 68 ? 21.944 -2.284 -20.596 1.00 86.75 68 HIS A O 1
ATOM 537 N N . ALA A 1 69 ? 21.585 -0.294 -21.552 1.00 88.94 69 ALA A N 1
ATOM 538 C CA . ALA A 1 69 ? 21.697 -0.811 -22.919 1.00 88.94 69 ALA A CA 1
ATOM 539 C C . ALA A 1 69 ? 23.051 -1.508 -23.168 1.00 88.94 69 ALA A C 1
ATOM 541 O O . ALA A 1 69 ? 23.105 -2.511 -23.869 1.00 88.94 69 ALA A O 1
ATOM 542 N N . VAL A 1 70 ? 24.125 -1.021 -22.532 1.00 90.06 70 VAL A N 1
ATOM 543 C CA . VAL A 1 70 ? 25.457 -1.651 -22.560 1.00 90.06 70 VAL A CA 1
ATOM 544 C C . VAL A 1 70 ? 25.468 -3.057 -21.947 1.00 90.06 70 VAL A C 1
ATOM 546 O O . VAL A 1 70 ? 26.241 -3.900 -22.386 1.00 90.06 70 VAL A O 1
ATOM 549 N N . ASP A 1 71 ? 24.569 -3.349 -21.003 1.00 86.94 71 ASP A N 1
ATOM 550 C CA . ASP A 1 71 ? 24.451 -4.668 -20.372 1.00 86.94 71 ASP A CA 1
ATOM 551 C C . ASP A 1 71 ? 23.759 -5.701 -21.283 1.00 86.94 71 ASP A C 1
ATOM 553 O O . ASP A 1 71 ? 23.668 -6.868 -20.914 1.00 86.94 71 ASP A O 1
ATOM 557 N N . GLN A 1 72 ? 23.217 -5.280 -22.434 1.00 78.50 72 GLN A N 1
ATOM 558 C CA . GLN A 1 72 ? 22.497 -6.135 -23.389 1.00 78.50 72 GLN A CA 1
ATOM 559 C C . GLN A 1 72 ? 23.331 -6.488 -24.634 1.00 78.50 72 GLN A C 1
ATOM 561 O O . GLN A 1 72 ? 22.823 -7.163 -25.522 1.00 78.50 72 GLN A O 1
ATOM 566 N N . VAL A 1 73 ? 24.589 -6.034 -24.734 1.00 78.56 73 VAL A N 1
ATOM 567 C CA . VAL A 1 73 ? 25.456 -6.234 -25.923 1.00 78.56 73 VAL A CA 1
ATOM 568 C C . VAL A 1 73 ? 26.277 -7.534 -25.832 1.00 78.56 73 VAL A C 1
ATOM 570 O O . VAL A 1 73 ? 27.386 -7.620 -26.353 1.00 78.56 73 VAL A O 1
ATOM 573 N N . THR A 1 74 ? 25.742 -8.543 -25.147 1.00 62.50 74 THR A N 1
ATOM 574 C CA . THR A 1 74 ? 26.294 -9.911 -25.123 1.00 62.50 74 THR A CA 1
ATOM 575 C C . THR A 1 74 ? 25.611 -10.791 -26.146 1.00 62.50 74 THR A C 1
ATOM 577 O O . THR A 1 74 ? 24.363 -10.729 -26.210 1.00 62.50 74 THR A O 1
#

Sequence (74 aa):
EGDEAELRTRLKAPALNVTQALYVSPPLKFTGRVMVKDEDVCVHCGLCAERCPTAAWDMQKSWVKWPHAVDQVT

Nearest PDB structures (foldseek):
  6l35-assembly1_C  TM=3.364E-01  e=7.503E+00  Physcomitrium patens